Protein AF-A0AB34J7P7-F1 (afdb_monomer)

Secondary structure (DSSP, 8-state):
---S-TT---STT----PPPTT-HHHHHHHHHHHHHHHHHHTT-GGGG-HHHHHHHHTS-HHHHHHHHGGGSHHHHHHHHHHHTS-S-HHHHHHHHHHHTGGGS-GGG----HHHHHHHHHHHHHHHHHHHHHSTT-------TTS-GGGSSTTTS-----

Solvent-accessible surface area (backbone atoms only — not comparable to full-atom values): 9756 Å² total; per-residue (Å²): 128,81,91,59,70,86,87,68,62,88,51,95,84,61,67,70,82,70,86,46,89,83,36,68,69,51,46,55,48,52,55,53,23,52,55,36,47,49,37,57,74,68,36,41,78,74,56,50,38,64,70,58,58,60,47,37,58,76,27,32,60,55,57,43,38,67,71,64,22,70,89,30,57,62,37,28,53,51,49,43,56,57,65,69,50,73,95,50,66,64,67,52,52,50,49,53,47,62,76,45,38,80,71,66,29,81,93,60,67,79,66,53,69,74,58,50,52,52,48,53,54,50,53,51,51,51,51,50,52,54,48,66,67,36,93,83,54,70,77,64,67,36,25,73,82,55,57,76,77,69,50,42,62,68,80,59,55,81,82,86,123

Mean predicted aligned error: 12.35 Å

pLDDT: mean 74.85, std 16.49, range [29.83, 94.12]

Organism: Prymnesium parvum (NCBI:txid97485)

Radius of gyration: 20.53 Å; Cα contacts (8 Å, |Δi|>4): 96; chains: 1; bounding box: 44×42×49 Å

Structure (mmCIF, N/CA/C/O backbone):
data_AF-A0AB34J7P7-F1
#
_entry.id   AF-A0AB34J7P7-F1
#
loop_
_atom_site.group_PDB
_atom_site.id
_atom_site.type_symbol
_atom_site.label_atom_id
_atom_site.label_alt_id
_atom_site.label_comp_id
_atom_site.label_asym_id
_atom_site.label_entity_id
_atom_site.label_seq_id
_atom_site.pdbx_PDB_ins_code
_atom_site.Cartn_x
_atom_site.Cartn_y
_atom_site.Cartn_z
_atom_site.occupancy
_atom_site.B_iso_or_equiv
_atom_site.auth_seq_id
_atom_site.auth_comp_id
_atom_site.auth_asym_id
_atom_site.auth_atom_id
_atom_site.pdbx_PDB_model_num
ATOM 1 N N . MET A 1 1 ? 2.702 17.588 2.141 1.00 47.16 1 MET A N 1
ATOM 2 C CA . MET A 1 1 ? 2.343 17.235 0.747 1.00 47.16 1 MET A CA 1
ATOM 3 C C . MET A 1 1 ? 3.524 17.595 -0.137 1.00 47.16 1 MET A C 1
ATOM 5 O O . MET A 1 1 ? 4.044 18.694 0.016 1.00 47.16 1 MET A O 1
ATOM 9 N N . ILE A 1 2 ? 4.004 16.665 -0.966 1.00 43.06 2 ILE A N 1
ATOM 10 C CA . ILE A 1 2 ? 5.177 16.872 -1.832 1.00 43.06 2 ILE A CA 1
ATOM 11 C C . ILE A 1 2 ? 4.838 18.000 -2.820 1.00 43.06 2 ILE A C 1
ATOM 13 O O . ILE A 1 2 ? 3.881 17.882 -3.576 1.00 43.06 2 ILE A O 1
ATOM 17 N N . LYS A 1 3 ? 5.566 19.124 -2.749 1.00 51.06 3 LYS A N 1
ATOM 18 C CA . LYS A 1 3 ? 5.254 20.370 -3.480 1.00 51.06 3 LYS A CA 1
ATOM 19 C C . LYS A 1 3 ? 5.547 20.316 -4.987 1.00 51.06 3 LYS A C 1
ATOM 21 O O . LYS A 1 3 ? 5.104 21.209 -5.700 1.00 51.06 3 LYS A O 1
ATOM 26 N N . ALA A 1 4 ? 6.291 19.321 -5.467 1.00 57.50 4 ALA A N 1
ATOM 27 C CA . ALA A 1 4 ? 6.709 19.227 -6.864 1.00 57.50 4 ALA A CA 1
ATOM 28 C C . ALA A 1 4 ? 6.097 18.004 -7.557 1.00 57.50 4 ALA A C 1
ATOM 30 O O . ALA A 1 4 ? 5.960 16.945 -6.946 1.00 57.50 4 ALA A O 1
ATOM 31 N N . ASP A 1 5 ? 5.751 18.174 -8.835 1.00 52.84 5 ASP A N 1
ATOM 32 C CA . ASP A 1 5 ? 5.226 17.127 -9.712 1.00 52.84 5 ASP A CA 1
ATOM 33 C C . ASP A 1 5 ? 6.246 15.974 -9.830 1.00 52.84 5 ASP A C 1
ATOM 35 O O . ASP A 1 5 ? 7.324 16.174 -10.404 1.00 52.84 5 ASP A O 1
ATOM 39 N N . PRO A 1 6 ? 5.942 14.770 -9.309 1.00 55.72 6 PRO A N 1
ATOM 40 C CA . PRO A 1 6 ? 6.877 13.647 -9.286 1.00 55.72 6 PRO A CA 1
ATOM 41 C C . PRO A 1 6 ? 7.250 13.128 -10.684 1.00 55.72 6 PRO A C 1
ATOM 43 O O . PRO A 1 6 ? 8.161 12.317 -10.805 1.00 55.72 6 PRO A O 1
ATOM 46 N N . ARG A 1 7 ? 6.587 13.600 -11.751 1.00 54.06 7 ARG A N 1
ATOM 47 C CA . ARG A 1 7 ? 6.899 13.250 -13.147 1.00 54.06 7 ARG A CA 1
ATOM 48 C C . ARG A 1 7 ? 7.904 14.197 -13.816 1.00 54.06 7 ARG A C 1
ATOM 50 O O . ARG A 1 7 ? 8.289 13.946 -14.953 1.00 54.06 7 ARG A O 1
ATOM 57 N N . LYS A 1 8 ? 8.327 15.276 -13.143 1.00 54.03 8 LYS A N 1
ATOM 58 C CA . LYS A 1 8 ? 9.239 16.309 -13.677 1.00 54.03 8 LYS A CA 1
ATOM 59 C C . LYS A 1 8 ? 10.654 16.259 -13.084 1.00 54.03 8 LYS A C 1
ATOM 61 O O . LYS A 1 8 ? 11.333 17.282 -13.028 1.00 54.03 8 LYS A O 1
ATOM 66 N N . GLN A 1 9 ? 11.119 15.097 -12.632 1.00 56.59 9 GLN A N 1
ATOM 67 C CA . GLN A 1 9 ? 12.520 14.937 -12.235 1.00 56.59 9 GLN A CA 1
ATOM 68 C C . GLN A 1 9 ? 13.396 14.857 -13.492 1.00 56.59 9 GLN A C 1
ATOM 70 O O . GLN A 1 9 ? 13.424 13.838 -14.174 1.00 56.59 9 GLN A O 1
ATOM 75 N N . ALA A 1 10 ? 14.066 15.961 -13.831 1.00 53.38 10 ALA A N 1
ATOM 76 C CA . ALA A 1 10 ? 14.976 16.025 -14.976 1.00 53.38 10 ALA A CA 1
ATOM 77 C C . ALA A 1 10 ? 16.336 15.361 -14.686 1.00 53.38 10 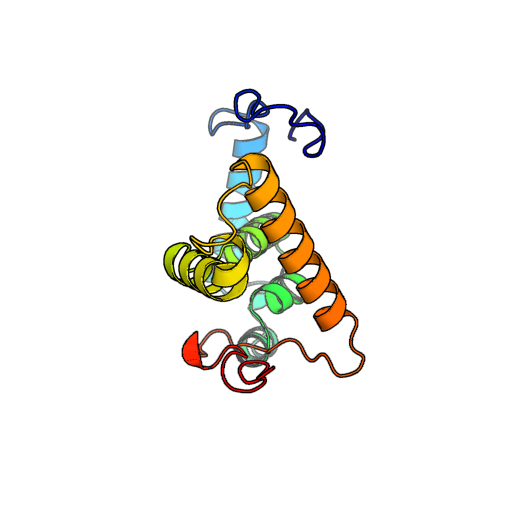ALA A C 1
ATOM 79 O O . ALA A 1 10 ? 16.978 14.861 -15.606 1.00 53.38 10 ALA A O 1
ATOM 80 N N . THR A 1 11 ? 16.768 15.340 -13.419 1.00 56.22 11 THR A N 1
ATOM 81 C CA . THR A 1 11 ? 18.039 14.758 -12.961 1.00 56.22 11 THR A CA 1
ATOM 82 C C . THR A 1 11 ? 17.895 14.159 -11.554 1.00 56.22 11 THR A C 1
ATOM 84 O O . THR A 1 11 ? 17.057 14.605 -10.767 1.00 56.22 11 THR A O 1
ATOM 87 N N . TRP A 1 12 ? 18.740 13.176 -11.212 1.00 57.31 12 TRP A N 1
ATOM 88 C CA . TRP A 1 12 ? 18.806 12.538 -9.881 1.00 57.31 12 TRP A CA 1
ATOM 89 C C . TRP A 1 12 ? 19.215 13.492 -8.747 1.00 57.31 12 TRP A C 1
ATOM 91 O O . TRP A 1 12 ? 19.128 13.145 -7.575 1.00 57.31 12 TRP A O 1
ATOM 101 N N . GLU A 1 13 ? 19.673 14.692 -9.090 1.00 57.12 13 GLU A N 1
ATOM 102 C CA . GLU A 1 13 ? 20.165 15.694 -8.144 1.00 57.12 13 GLU A CA 1
ATOM 103 C C . GLU A 1 13 ? 19.047 16.593 -7.598 1.00 57.12 13 GLU A C 1
ATOM 105 O O . GLU A 1 13 ? 19.229 17.264 -6.587 1.00 57.12 13 GLU A O 1
ATOM 110 N N . HIS A 1 14 ? 17.871 16.599 -8.235 1.00 55.12 14 HIS A N 1
ATOM 111 C CA . HIS A 1 14 ? 16.722 17.409 -7.823 1.00 55.12 14 HIS A CA 1
ATOM 112 C C . HIS A 1 14 ? 15.621 16.538 -7.212 1.00 55.12 14 HIS A C 1
ATOM 114 O O . HIS A 1 14 ? 14.535 16.358 -7.772 1.00 55.12 14 HIS A O 1
ATOM 120 N N . TYR A 1 15 ? 15.890 16.007 -6.019 1.00 54.97 15 TYR A N 1
ATOM 121 C CA . TYR A 1 15 ? 14.831 15.426 -5.203 1.00 54.97 15 TYR A CA 1
ATOM 122 C C . TYR A 1 15 ? 13.940 16.537 -4.634 1.00 54.97 15 TYR A C 1
ATOM 124 O O . TYR A 1 15 ? 14.451 17.550 -4.147 1.00 54.97 15 TYR A O 1
ATOM 132 N N . PRO A 1 16 ? 12.603 16.381 -4.664 1.00 66.62 16 PRO A N 1
ATOM 133 C CA . PRO A 1 16 ? 11.738 17.300 -3.947 1.00 66.62 16 PRO A CA 1
ATOM 134 C C . PRO A 1 16 ? 12.135 17.295 -2.471 1.00 66.62 16 PRO A C 1
ATOM 136 O O . PRO A 1 16 ? 12.439 16.242 -1.915 1.00 66.62 16 PRO A O 1
ATOM 139 N N . GLY A 1 17 ? 12.114 18.464 -1.826 1.00 70.25 17 GLY A N 1
ATOM 140 C CA . GLY A 1 17 ? 12.335 18.553 -0.386 1.00 70.25 17 GLY A CA 1
ATOM 141 C C . GLY A 1 17 ? 11.324 17.671 0.343 1.00 70.25 17 GLY A C 1
ATOM 142 O O . GLY A 1 17 ? 10.142 18.018 0.431 1.00 70.25 17 GLY A O 1
ATOM 143 N N . TYR A 1 18 ? 11.772 16.506 0.807 1.00 71.25 18 TYR A N 1
ATOM 144 C CA . TYR A 1 18 ? 10.905 15.566 1.495 1.00 71.25 18 TYR A CA 1
ATOM 145 C C . TYR A 1 18 ? 10.570 16.114 2.880 1.00 71.25 18 TYR A C 1
ATOM 147 O O . TYR A 1 18 ? 11.439 16.662 3.565 1.00 71.25 18 TYR A O 1
ATOM 155 N N . PRO A 1 19 ? 9.308 15.991 3.311 1.00 77.31 19 PRO A N 1
ATOM 156 C CA . PRO A 1 19 ? 8.929 16.433 4.636 1.00 77.31 19 PRO A CA 1
ATOM 157 C C . PRO A 1 19 ? 9.666 15.576 5.676 1.00 77.31 19 PRO A C 1
ATOM 159 O O . PRO A 1 19 ? 9.720 14.351 5.578 1.00 77.31 19 PRO A O 1
ATOM 162 N N . THR A 1 20 ? 10.279 16.236 6.654 1.00 79.69 20 THR A N 1
ATOM 163 C CA . THR A 1 20 ? 11.080 15.582 7.700 1.00 79.69 20 THR A CA 1
ATOM 164 C C . THR A 1 20 ? 10.241 15.350 8.956 1.00 79.69 20 THR A C 1
ATOM 166 O O . THR A 1 20 ? 9.148 15.897 9.097 1.00 79.69 20 THR A O 1
ATOM 169 N N . SER A 1 21 ? 10.764 14.592 9.925 1.00 75.62 21 SER A N 1
ATOM 170 C CA . SER A 1 21 ? 10.101 14.351 11.223 1.00 75.62 21 SER A CA 1
ATOM 171 C C . SER A 1 21 ? 9.768 15.631 12.009 1.00 75.62 21 SER A C 1
ATOM 173 O O . SER A 1 21 ? 8.965 15.609 12.945 1.00 75.62 21 SER A O 1
ATOM 175 N N . LYS A 1 22 ? 10.377 16.763 11.635 1.00 82.62 22 LYS A N 1
ATOM 176 C CA . LYS A 1 22 ? 10.144 18.079 12.235 1.00 82.62 22 LYS A CA 1
ATOM 177 C C . LYS A 1 22 ? 8.917 18.797 11.657 1.00 82.62 22 LYS A C 1
ATOM 179 O O . LYS A 1 22 ? 8.427 19.716 12.308 1.00 82.62 22 LYS A O 1
ATOM 184 N N . ASP A 1 23 ? 8.407 18.378 10.498 1.00 88.25 23 ASP A N 1
ATOM 185 C CA . ASP A 1 23 ? 7.246 18.990 9.844 1.00 88.25 23 ASP A CA 1
ATOM 186 C C . ASP A 1 23 ? 5.958 18.750 10.671 1.00 88.25 23 ASP A C 1
ATOM 188 O O . ASP A 1 23 ? 5.632 17.597 10.986 1.00 88.25 23 ASP A O 1
ATOM 192 N N . PRO A 1 24 ? 5.197 19.804 11.032 1.00 88.69 24 PRO A N 1
ATOM 193 C CA . PRO A 1 24 ? 3.943 19.674 11.777 1.00 88.69 24 PRO A CA 1
ATOM 194 C C . PRO A 1 24 ? 2.919 18.742 11.117 1.00 88.69 24 PRO A C 1
ATOM 196 O O . PRO A 1 24 ? 2.209 18.013 11.813 1.00 88.69 24 PRO A O 1
ATOM 199 N N . ALA A 1 25 ? 2.852 18.724 9.782 1.00 86.75 25 ALA A N 1
ATOM 200 C CA . ALA A 1 25 ? 1.936 17.859 9.049 1.00 86.75 25 ALA A CA 1
ATOM 201 C C . ALA A 1 25 ? 2.334 16.383 9.180 1.00 86.75 25 ALA A C 1
ATOM 203 O O . ALA A 1 25 ? 1.468 15.526 9.366 1.00 86.75 25 ALA A O 1
ATOM 204 N N . VAL A 1 26 ? 3.640 16.090 9.149 1.00 88.06 26 VAL A N 1
ATOM 205 C CA . VAL A 1 26 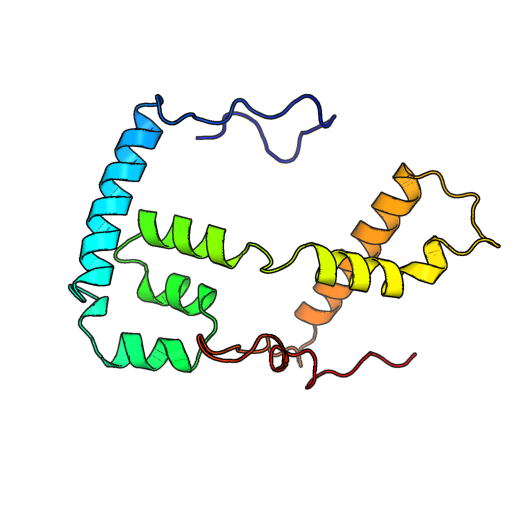? 4.166 14.733 9.368 1.00 88.06 26 VAL A CA 1
ATOM 206 C C . VAL A 1 26 ? 3.884 14.282 10.791 1.00 88.06 26 VAL A C 1
ATOM 208 O O . VAL A 1 26 ? 3.394 13.175 10.985 1.00 88.06 26 VAL A O 1
ATOM 211 N N . LYS A 1 27 ? 4.104 15.140 11.793 1.00 89.19 27 LYS A N 1
ATOM 212 C CA . LYS A 1 27 ? 3.785 14.805 13.190 1.00 89.19 27 LYS A CA 1
ATOM 213 C C . LYS A 1 27 ? 2.305 14.478 13.376 1.00 89.19 27 LYS A C 1
ATOM 215 O O . LYS A 1 27 ? 1.986 13.459 13.980 1.00 89.19 27 LYS A O 1
ATOM 220 N N . LYS A 1 28 ? 1.404 15.293 12.818 1.00 91.44 28 LYS A N 1
ATOM 221 C CA . LYS A 1 28 ? -0.044 15.036 12.873 1.00 91.44 28 LYS A CA 1
ATOM 222 C C . LYS A 1 28 ? -0.405 13.701 12.215 1.00 91.44 28 LYS A C 1
ATOM 224 O O . LYS A 1 28 ? -1.196 12.944 12.771 1.00 91.44 28 LYS A O 1
ATOM 229 N N . PHE A 1 29 ? 0.192 13.404 11.061 1.00 91.81 29 PHE A N 1
ATOM 230 C CA . PHE A 1 29 ? 0.007 12.126 10.376 1.00 91.81 29 PHE A CA 1
ATOM 231 C C . PHE A 1 29 ? 0.499 10.945 11.223 1.00 91.81 29 PHE A C 1
ATOM 233 O O . PHE A 1 29 ? -0.231 9.972 11.385 1.00 91.81 29 PHE A O 1
ATOM 240 N N . LEU A 1 30 ? 1.695 11.044 11.811 1.00 90.44 30 LEU A N 1
ATOM 241 C CA . LEU A 1 30 ? 2.279 9.990 12.643 1.00 90.44 30 LEU A CA 1
ATOM 242 C C . LEU A 1 30 ? 1.448 9.712 13.899 1.00 90.44 30 LEU A C 1
ATOM 244 O O . LEU A 1 30 ? 1.256 8.551 14.239 1.00 90.44 30 LEU A O 1
ATOM 248 N N . VAL A 1 31 ? 0.922 10.751 14.554 1.00 92.88 31 VAL A N 1
ATOM 249 C CA . VAL A 1 31 ? 0.041 10.598 15.725 1.00 92.88 31 VAL A CA 1
ATOM 250 C C . VAL A 1 31 ? -1.271 9.904 15.350 1.00 92.88 31 VAL A C 1
ATOM 252 O O . VAL A 1 31 ? -1.719 9.008 16.059 1.00 92.88 31 VAL A O 1
ATOM 255 N N . ALA A 1 32 ? -1.880 10.269 14.219 1.00 93.50 32 ALA A N 1
ATOM 256 C CA . ALA A 1 32 ? -3.080 9.585 13.737 1.00 93.50 32 ALA A CA 1
ATOM 257 C C . ALA A 1 32 ? -2.786 8.119 13.371 1.00 93.50 32 ALA A C 1
ATOM 259 O O . ALA A 1 32 ? -3.531 7.219 13.750 1.00 93.50 32 ALA A O 1
ATOM 260 N N . CYS A 1 33 ? -1.670 7.871 12.681 1.00 93.25 33 CYS A N 1
ATOM 261 C CA . CYS A 1 33 ? -1.254 6.531 12.285 1.00 93.25 33 CYS A CA 1
ATOM 262 C C . CYS A 1 33 ? -0.931 5.641 13.495 1.00 93.25 33 CYS A C 1
ATOM 264 O O . CYS A 1 33 ? -1.264 4.460 13.478 1.00 93.25 33 CYS A O 1
ATOM 266 N N . SER A 1 34 ? -0.303 6.177 14.548 1.00 93.19 34 SER A N 1
ATOM 267 C CA . SER A 1 34 ? 0.007 5.406 15.757 1.00 93.19 34 SER A CA 1
ATOM 268 C C . SER A 1 34 ? -1.250 5.051 16.551 1.00 93.19 34 SER A C 1
ATOM 270 O O . SER A 1 34 ? -1.363 3.925 17.028 1.00 93.19 34 SER A O 1
ATOM 272 N N . ALA A 1 35 ? -2.228 5.958 16.634 1.00 93.06 35 ALA A N 1
ATOM 273 C CA . ALA A 1 35 ? -3.529 5.664 17.234 1.00 93.06 35 ALA A CA 1
ATOM 274 C C . ALA A 1 35 ? -4.266 4.551 16.468 1.00 93.06 35 ALA A C 1
ATOM 276 O O . ALA A 1 35 ? -4.740 3.588 17.069 1.00 93.06 35 ALA A O 1
ATOM 277 N N . GLN A 1 36 ? -4.280 4.629 15.137 1.00 94.06 36 GLN A N 1
ATOM 278 C CA . GLN A 1 36 ? -4.867 3.600 14.272 1.00 94.06 36 GLN A CA 1
ATOM 279 C C . GLN A 1 36 ? -4.131 2.261 14.347 1.00 94.06 36 GLN A C 1
ATOM 281 O O . GLN A 1 36 ? -4.749 1.201 14.274 1.00 94.06 36 GLN A O 1
ATOM 286 N N . LEU A 1 37 ? -2.808 2.287 14.521 1.00 92.56 37 LEU A N 1
ATOM 287 C CA . LEU A 1 37 ? -2.023 1.076 14.732 1.00 92.56 37 LEU A CA 1
ATOM 288 C C . LEU A 1 37 ? -2.424 0.378 16.033 1.00 92.56 37 LEU A C 1
ATOM 290 O O . LEU A 1 37 ? -2.499 -0.850 16.064 1.00 92.56 37 LEU A O 1
ATOM 294 N N . THR A 1 38 ? -2.706 1.142 17.088 1.00 92.44 38 THR A N 1
ATOM 295 C CA . THR A 1 38 ? -3.253 0.595 18.334 1.00 92.44 38 THR A CA 1
ATOM 296 C C . THR A 1 38 ? -4.628 -0.025 18.101 1.00 92.44 38 THR A C 1
ATOM 298 O O . THR A 1 38 ? -4.859 -1.132 18.568 1.00 92.44 38 THR A O 1
ATOM 301 N N . GLU A 1 39 ? -5.510 0.617 17.331 1.00 90.44 39 GLU A N 1
ATOM 302 C CA . GLU A 1 39 ? -6.833 0.065 16.990 1.00 90.44 39 GLU A CA 1
ATOM 303 C C . GLU A 1 39 ? -6.732 -1.283 16.254 1.00 90.44 39 GLU A C 1
ATOM 305 O O . GLU A 1 39 ? -7.422 -2.245 16.598 1.00 90.44 39 GLU A O 1
ATOM 310 N N . TYR A 1 40 ? -5.824 -1.372 15.278 1.00 89.38 40 TYR A N 1
ATOM 311 C CA . TYR A 1 40 ? -5.538 -2.608 14.552 1.00 89.38 40 TYR A CA 1
ATOM 312 C C . TYR A 1 40 ? -4.974 -3.700 15.476 1.00 89.38 40 TYR A C 1
ATOM 314 O O . TYR A 1 40 ? -5.463 -4.829 15.477 1.00 89.38 40 TYR A O 1
ATOM 322 N N . ARG A 1 41 ? -3.975 -3.368 16.307 1.00 89.94 41 ARG A N 1
ATOM 323 C CA . ARG A 1 41 ? -3.334 -4.324 17.230 1.00 89.94 41 ARG A CA 1
ATOM 324 C C . ARG A 1 41 ? -4.273 -4.823 18.321 1.00 89.94 41 ARG A C 1
ATOM 326 O O . ARG A 1 41 ? -4.222 -5.999 18.667 1.00 89.94 41 ARG A O 1
ATOM 333 N N . SER A 1 42 ? -5.131 -3.949 18.831 1.00 90.38 42 SER A N 1
ATOM 334 C CA . SER A 1 42 ? -6.132 -4.277 19.847 1.00 90.38 42 SER A CA 1
ATOM 335 C C . SER A 1 42 ? -7.350 -5.006 19.273 1.00 90.38 42 SER A C 1
ATOM 337 O O . SER A 1 42 ? -8.254 -5.334 20.035 1.00 90.38 42 SER A O 1
ATOM 339 N N . ARG A 1 43 ? -7.389 -5.264 17.953 1.00 86.81 43 ARG A N 1
ATOM 340 C CA . ARG A 1 43 ? -8.518 -5.892 17.245 1.00 86.81 43 ARG A CA 1
ATOM 341 C C . ARG A 1 43 ? -9.846 -5.220 17.583 1.00 86.81 43 ARG A C 1
ATOM 343 O O . ARG A 1 43 ? -10.831 -5.871 17.911 1.00 86.81 43 ARG A O 1
ATOM 350 N N . THR A 1 44 ? -9.862 -3.896 17.528 1.00 87.56 44 THR A N 1
ATOM 351 C CA . THR A 1 44 ? -11.065 -3.097 17.776 1.00 87.56 44 THR A CA 1
ATOM 352 C C . THR A 1 44 ? -11.683 -2.617 16.461 1.00 87.56 44 THR A C 1
ATOM 354 O O . THR A 1 44 ? -11.060 -2.695 15.400 1.00 87.56 44 THR A O 1
ATOM 357 N N . GLY A 1 45 ? -12.932 -2.148 16.508 1.00 86.94 45 GLY A N 1
ATOM 358 C CA . GLY A 1 45 ? -13.614 -1.609 15.329 1.00 86.94 45 GLY A CA 1
ATOM 359 C C . GLY A 1 45 ? -13.828 -2.663 14.237 1.00 86.94 45 GLY A C 1
ATOM 360 O O . GLY A 1 45 ? -14.321 -3.761 14.502 1.00 86.94 45 GLY A O 1
ATOM 361 N N . THR A 1 46 ? -13.458 -2.339 12.996 1.00 86.19 46 THR A N 1
ATOM 362 C CA . THR A 1 46 ? -13.592 -3.243 11.836 1.00 86.19 46 THR A CA 1
ATOM 363 C C . THR A 1 46 ? -12.775 -4.527 12.003 1.00 86.19 46 THR A C 1
ATOM 365 O O . THR A 1 46 ? -13.207 -5.588 11.557 1.00 86.19 46 THR A O 1
ATOM 368 N N . PHE A 1 47 ? -11.632 -4.450 12.692 1.00 86.75 47 PHE A N 1
ATOM 369 C CA . PHE A 1 47 ? -10.704 -5.568 12.893 1.00 86.75 47 PHE A CA 1
ATOM 370 C C . PHE A 1 47 ? -11.113 -6.522 14.023 1.00 86.75 47 PHE A C 1
ATOM 372 O O . PHE A 1 47 ? -10.490 -7.567 14.187 1.00 86.75 47 PHE A O 1
ATOM 379 N N . ALA A 1 48 ? -12.162 -6.190 14.784 1.00 88.31 48 ALA A N 1
ATOM 380 C CA . ALA A 1 48 ? -12.747 -7.084 15.787 1.00 88.31 48 ALA A CA 1
ATOM 381 C C . ALA A 1 48 ? -13.523 -8.251 15.159 1.00 88.31 48 ALA A C 1
ATOM 383 O O . ALA A 1 48 ? -13.836 -9.236 15.821 1.00 88.31 48 ALA A O 1
ATOM 384 N N . ARG A 1 49 ? -13.890 -8.118 13.882 1.00 90.12 49 ARG A N 1
ATOM 385 C CA . ARG A 1 49 ? -14.694 -9.097 13.158 1.00 90.12 49 ARG A CA 1
ATOM 386 C C . ARG A 1 49 ? -13.801 -10.241 12.692 1.00 90.12 49 ARG A C 1
ATOM 388 O O . ARG A 1 49 ? -12.947 -10.035 11.837 1.00 90.12 49 ARG A O 1
ATOM 395 N N . GLU A 1 50 ? -14.036 -11.446 13.199 1.00 86.88 50 GLU A N 1
ATOM 396 C CA . GLU A 1 50 ? -13.212 -12.622 12.873 1.00 86.88 50 GLU A CA 1
ATOM 397 C C . GLU A 1 50 ? -13.147 -12.897 11.366 1.00 86.88 50 GLU A C 1
ATOM 399 O O . GLU A 1 50 ? -12.064 -13.066 10.819 1.00 86.88 50 GLU A O 1
ATOM 404 N N . TRP A 1 51 ? -14.272 -12.763 10.656 1.00 88.56 51 TRP A N 1
ATOM 405 C CA . TRP A 1 51 ? -14.322 -12.950 9.202 1.00 88.56 51 TRP A CA 1
ATOM 406 C C . TRP A 1 51 ? -13.436 -11.971 8.413 1.00 88.56 51 TRP A C 1
ATOM 408 O O . TRP A 1 51 ? -13.030 -12.275 7.292 1.00 88.56 51 TRP A O 1
ATOM 418 N N . VAL A 1 52 ? -13.130 -10.794 8.975 1.00 87.38 52 VAL A N 1
ATOM 419 C CA . VAL A 1 52 ? -12.195 -9.841 8.362 1.00 87.38 52 VAL A CA 1
ATOM 420 C C . VAL A 1 52 ? -10.772 -10.387 8.453 1.00 87.38 52 VAL A C 1
ATOM 422 O O . VAL A 1 52 ? -10.028 -10.288 7.483 1.00 87.38 52 VAL A O 1
ATOM 425 N N . LEU A 1 53 ? -10.396 -11.008 9.572 1.00 83.75 53 LEU A N 1
ATOM 426 C CA . LEU A 1 53 ? -9.085 -11.641 9.735 1.00 83.75 53 LEU A CA 1
ATOM 427 C C . LEU A 1 53 ? -8.978 -12.931 8.913 1.00 83.75 53 LEU A C 1
ATOM 429 O O . LEU A 1 53 ? -7.972 -13.126 8.241 1.00 83.75 53 LEU A O 1
ATOM 433 N N . ASP A 1 54 ? -10.033 -13.743 8.857 1.00 86.12 54 ASP A N 1
ATOM 434 C CA . ASP A 1 54 ? -10.059 -14.962 8.033 1.00 86.12 54 ASP A CA 1
ATOM 435 C C . ASP A 1 54 ? -9.931 -14.655 6.534 1.00 86.12 54 ASP A C 1
ATOM 437 O O . ASP A 1 54 ? -9.362 -15.429 5.760 1.00 86.12 54 ASP A O 1
ATOM 441 N N . ALA A 1 55 ? -10.448 -13.503 6.095 1.00 85.69 55 ALA A N 1
ATOM 442 C CA . ALA A 1 55 ? -10.281 -13.048 4.721 1.00 85.69 55 ALA A CA 1
ATOM 443 C C . ALA A 1 55 ? -8.813 -12.741 4.381 1.00 85.69 55 ALA A C 1
ATOM 445 O O . ALA A 1 55 ? -8.442 -12.855 3.214 1.00 85.69 55 ALA A O 1
ATOM 446 N N . ALA A 1 56 ? -7.980 -12.380 5.367 1.00 83.50 56 ALA A N 1
ATOM 447 C CA . ALA A 1 56 ? -6.566 -12.069 5.159 1.00 83.50 56 ALA A CA 1
ATOM 448 C C . ALA A 1 56 ? -5.795 -13.270 4.599 1.00 83.50 56 ALA A C 1
ATOM 450 O O . ALA A 1 56 ? -4.995 -13.118 3.683 1.00 83.50 56 ALA A O 1
ATOM 451 N N . GLU A 1 57 ? -6.087 -14.479 5.075 1.00 79.56 57 GLU A N 1
ATOM 452 C CA . GLU A 1 57 ? -5.410 -15.694 4.615 1.00 79.56 57 GLU A CA 1
ATOM 453 C C . GLU A 1 57 ? -5.698 -16.006 3.137 1.00 79.56 57 GLU A C 1
ATOM 455 O O . GLU A 1 57 ? -4.851 -16.540 2.427 1.00 79.56 57 GLU A O 1
ATOM 460 N N . LYS A 1 58 ? -6.880 -15.621 2.645 1.00 80.19 58 LYS A N 1
ATOM 461 C CA . LYS A 1 58 ? -7.380 -15.992 1.313 1.00 80.19 58 LYS A CA 1
ATOM 462 C C . LYS A 1 58 ? -7.127 -14.933 0.240 1.00 80.19 58 LYS A C 1
ATOM 464 O O . LYS A 1 58 ? -7.580 -15.100 -0.893 1.00 80.19 58 LYS A O 1
ATOM 469 N N . MET A 1 59 ? -6.460 -13.826 0.571 1.00 83.62 59 MET A N 1
ATOM 470 C CA . MET A 1 59 ? -6.260 -12.722 -0.368 1.00 83.62 59 MET A CA 1
ATOM 471 C C . MET A 1 59 ? -4.910 -12.013 -0.189 1.00 83.62 59 MET A C 1
ATOM 473 O O . MET A 1 59 ? -4.361 -11.998 0.910 1.00 83.62 59 MET A O 1
ATOM 477 N N . PRO A 1 60 ? -4.402 -11.335 -1.238 1.00 82.62 60 PRO A N 1
ATOM 478 C CA . PRO A 1 60 ? -3.203 -10.513 -1.127 1.00 82.62 60 PRO A CA 1
ATOM 479 C C . PRO A 1 60 ? -3.307 -9.465 -0.022 1.00 82.62 60 PRO A C 1
ATOM 481 O O . PRO A 1 60 ? -4.310 -8.749 0.071 1.00 82.62 60 PRO A O 1
ATOM 484 N N . ALA A 1 61 ? -2.229 -9.299 0.745 1.00 85.12 61 ALA A N 1
ATOM 485 C CA . ALA A 1 61 ? -2.167 -8.338 1.844 1.00 85.12 61 ALA A CA 1
ATOM 486 C C . ALA A 1 61 ? -2.537 -6.911 1.426 1.00 85.12 61 ALA A C 1
ATOM 488 O O . ALA A 1 61 ? -3.295 -6.238 2.123 1.00 85.12 61 ALA A O 1
ATOM 489 N N . TYR A 1 62 ? -2.082 -6.456 0.257 1.00 85.19 62 TYR A N 1
ATOM 490 C CA . TYR A 1 62 ? -2.405 -5.107 -0.207 1.00 85.19 62 TYR A CA 1
ATOM 491 C C . TYR A 1 62 ? -3.906 -4.943 -0.524 1.00 85.19 62 TYR A C 1
ATOM 493 O O . TYR A 1 62 ? -4.484 -3.904 -0.206 1.00 85.19 62 TYR A O 1
ATOM 501 N N . LYS A 1 63 ? -4.561 -5.969 -1.095 1.00 87.00 63 LYS A N 1
ATOM 502 C CA . LYS A 1 63 ? -6.010 -5.957 -1.366 1.00 87.00 63 LYS A CA 1
ATOM 503 C C . LYS A 1 63 ? -6.804 -5.983 -0.071 1.00 87.00 63 LYS A C 1
ATOM 505 O O . LYS A 1 63 ? -7.793 -5.266 0.049 1.00 87.00 63 LYS A O 1
ATOM 510 N N . TRP A 1 64 ? -6.350 -6.765 0.905 1.00 91.00 64 TRP A N 1
ATOM 511 C CA . TRP A 1 64 ? -6.968 -6.802 2.223 1.00 91.00 64 TRP A CA 1
ATOM 512 C C . TRP A 1 64 ? -6.945 -5.421 2.886 1.00 91.00 64 TRP A C 1
ATOM 514 O O . TRP A 1 64 ? -7.983 -4.929 3.327 1.00 91.00 64 TRP A O 1
ATOM 524 N N . TRP A 1 65 ? -5.789 -4.745 2.867 1.00 92.25 65 TRP A N 1
ATOM 525 C CA . TRP A 1 65 ? -5.670 -3.377 3.376 1.00 92.25 65 TRP A CA 1
ATOM 526 C C . TRP A 1 65 ? -6.544 -2.395 2.600 1.00 92.25 65 TRP A C 1
ATOM 528 O O . TRP A 1 65 ? -7.180 -1.547 3.219 1.00 92.25 65 TRP A O 1
ATOM 538 N N . GLN A 1 66 ? -6.641 -2.508 1.273 1.00 90.31 66 GLN A N 1
ATOM 539 C CA . GLN A 1 66 ? -7.542 -1.669 0.474 1.00 90.31 66 GLN A CA 1
ATOM 540 C C . GLN A 1 66 ? -9.019 -1.863 0.844 1.00 90.31 66 GLN A C 1
ATOM 542 O O . GLN A 1 66 ? -9.760 -0.884 0.906 1.00 90.31 66 GLN A O 1
ATOM 547 N N . GLN A 1 67 ? -9.434 -3.097 1.127 1.00 91.00 67 GLN A N 1
ATOM 548 C CA . GLN A 1 67 ? -10.827 -3.438 1.405 1.00 91.00 67 GLN A CA 1
ATOM 549 C C . GLN A 1 67 ? -11.252 -3.142 2.850 1.00 91.00 67 GLN A C 1
ATOM 551 O O . GLN A 1 67 ? -12.325 -2.584 3.068 1.00 91.00 67 GLN A O 1
ATOM 556 N N . TYR A 1 68 ? -10.423 -3.489 3.838 1.00 90.81 68 TYR A N 1
ATOM 557 C CA . TYR A 1 68 ? -10.780 -3.411 5.263 1.00 90.81 68 TYR A CA 1
ATOM 558 C C . TYR A 1 68 ? -10.097 -2.267 6.018 1.00 90.81 68 TYR A C 1
ATOM 560 O O . TYR A 1 68 ? -10.515 -1.917 7.119 1.00 90.81 68 TYR A O 1
ATOM 568 N N . GLY A 1 69 ? -9.082 -1.635 5.425 1.00 90.06 69 GLY A N 1
ATOM 569 C CA . GLY A 1 69 ? -8.339 -0.530 6.032 1.00 90.06 69 GLY A CA 1
ATOM 570 C C . GLY A 1 69 ? -9.039 0.830 5.982 1.00 90.06 69 GLY A C 1
ATOM 571 O O . GLY A 1 69 ? -8.477 1.804 6.469 1.00 90.06 69 GLY A O 1
ATOM 572 N N . ALA A 1 70 ? -10.252 0.927 5.427 1.00 90.88 70 ALA A N 1
ATOM 573 C CA . ALA A 1 70 ? -10.962 2.201 5.275 1.00 90.88 70 ALA A CA 1
ATOM 574 C C . ALA A 1 70 ? -11.263 2.906 6.615 1.00 90.88 70 ALA A C 1
ATOM 576 O O . ALA A 1 70 ? -11.347 4.132 6.651 1.00 90.88 70 ALA A O 1
ATOM 577 N N . SER A 1 71 ? -11.391 2.156 7.719 1.00 90.06 71 SER A N 1
ATOM 578 C CA . SER A 1 71 ? -11.546 2.731 9.066 1.00 90.06 71 SER A CA 1
ATOM 579 C C . SER A 1 71 ? -10.252 3.339 9.617 1.00 90.06 71 SER A C 1
ATOM 581 O O . SER A 1 71 ? -10.300 4.149 10.536 1.00 90.06 71 SER A O 1
ATOM 583 N N . VAL A 1 72 ? -9.101 2.993 9.036 1.00 92.81 72 VAL A N 1
ATOM 584 C CA . VAL A 1 72 ? -7.767 3.436 9.461 1.00 92.81 72 VAL A CA 1
ATOM 585 C C . VAL A 1 72 ? -6.969 4.021 8.283 1.00 92.81 72 VAL A C 1
ATOM 587 O O . VAL A 1 72 ? -5.938 3.474 7.890 1.00 92.81 72 VAL A O 1
ATOM 590 N N . PRO A 1 73 ? -7.416 5.137 7.679 1.00 93.06 73 PRO A N 1
ATOM 591 C CA . PRO A 1 73 ? -6.897 5.592 6.387 1.00 93.06 73 PRO A CA 1
ATOM 592 C C . PRO A 1 73 ? -5.402 5.955 6.386 1.00 93.06 73 PRO A C 1
ATOM 594 O O . PRO A 1 73 ? -4.709 5.711 5.397 1.00 93.06 73 PRO A O 1
ATOM 597 N N . GLN A 1 74 ? -4.863 6.506 7.479 1.00 94.12 74 GLN A N 1
ATOM 598 C CA . GLN A 1 74 ? -3.436 6.832 7.579 1.00 94.12 74 GLN A CA 1
ATOM 599 C C . GLN A 1 74 ? -2.592 5.557 7.668 1.00 94.12 74 GLN A C 1
ATOM 601 O O . GLN A 1 74 ? -1.591 5.434 6.961 1.00 94.12 74 GLN A O 1
ATOM 606 N N . LEU A 1 75 ? -3.015 4.590 8.487 1.00 93.38 75 LEU A N 1
ATOM 607 C CA . LEU A 1 75 ? -2.349 3.294 8.591 1.00 93.38 75 LEU A CA 1
ATOM 608 C C . LEU A 1 75 ? -2.454 2.499 7.287 1.00 93.38 75 LEU A C 1
ATOM 610 O O . LEU A 1 75 ? -1.455 1.945 6.844 1.00 93.38 75 LEU A O 1
ATOM 614 N N . GLN A 1 76 ? -3.624 2.492 6.644 1.00 94.12 76 GLN A N 1
ATOM 615 C CA . GLN A 1 76 ? -3.849 1.859 5.345 1.00 94.12 76 GLN A CA 1
ATOM 616 C C . GLN A 1 76 ? -2.871 2.395 4.297 1.00 94.12 76 GLN A C 1
ATOM 618 O O . GLN A 1 76 ? -2.265 1.618 3.562 1.00 94.12 76 GLN A O 1
ATOM 623 N N . GLN A 1 77 ? -2.674 3.716 4.248 1.00 91.50 77 GLN A N 1
ATOM 624 C CA . GLN A 1 77 ? -1.721 4.325 3.328 1.00 91.50 77 GLN A CA 1
ATOM 625 C C . GLN A 1 77 ? -0.292 3.826 3.587 1.00 91.50 77 GLN A C 1
ATOM 627 O O . GLN A 1 77 ? 0.404 3.458 2.641 1.00 91.50 77 GLN A O 1
ATOM 632 N N . VAL A 1 78 ? 0.144 3.778 4.851 1.00 91.50 78 VAL A N 1
ATOM 633 C CA . VAL A 1 78 ? 1.476 3.265 5.217 1.00 91.50 78 VAL A CA 1
ATOM 634 C C . VAL A 1 78 ? 1.609 1.781 4.885 1.00 91.50 78 VAL A C 1
ATOM 636 O O . VAL A 1 78 ? 2.592 1.388 4.261 1.00 91.50 78 VAL A O 1
ATOM 639 N N . ALA A 1 79 ? 0.616 0.969 5.238 1.00 90.81 79 ALA A N 1
ATOM 640 C CA . ALA A 1 79 ? 0.613 -0.465 4.985 1.00 90.81 79 ALA A CA 1
ATOM 641 C C . ALA A 1 79 ? 0.709 -0.772 3.485 1.00 90.81 79 ALA A C 1
ATOM 643 O O . ALA A 1 79 ? 1.573 -1.542 3.075 1.00 90.81 79 ALA A O 1
ATOM 644 N N . CYS A 1 80 ? -0.096 -0.109 2.650 1.00 89.06 80 CYS A N 1
ATOM 645 C CA . CYS A 1 80 ? -0.027 -0.261 1.198 1.00 89.06 80 CYS A CA 1
ATOM 646 C C . CYS A 1 80 ? 1.330 0.178 0.623 1.00 89.06 80 CYS A C 1
ATOM 648 O O . CYS A 1 80 ? 1.837 -0.477 -0.282 1.00 89.06 80 CYS A O 1
ATOM 650 N N . MET A 1 81 ? 1.941 1.253 1.140 1.00 87.44 81 MET A N 1
ATOM 651 C CA . MET A 1 81 ? 3.275 1.687 0.694 1.00 87.44 81 MET A CA 1
ATOM 652 C C . MET A 1 81 ? 4.360 0.662 1.033 1.00 87.44 81 MET A C 1
ATOM 654 O O . MET A 1 81 ? 5.205 0.381 0.185 1.00 87.44 81 MET A O 1
ATOM 658 N N . VAL A 1 82 ? 4.326 0.100 2.246 1.00 87.06 82 VAL A N 1
ATOM 659 C CA . VAL A 1 82 ? 5.270 -0.940 2.683 1.00 87.06 82 VAL A CA 1
ATOM 660 C C . VAL A 1 82 ? 5.080 -2.218 1.868 1.00 87.06 82 VAL A C 1
ATOM 662 O O . VAL A 1 82 ? 6.057 -2.766 1.376 1.00 87.06 82 VAL A O 1
ATOM 665 N N . LEU A 1 83 ? 3.835 -2.651 1.651 1.00 84.81 83 LEU A N 1
ATOM 666 C CA . LEU A 1 83 ? 3.516 -3.851 0.868 1.00 84.81 83 LEU A CA 1
ATOM 667 C C . LEU A 1 83 ? 3.813 -3.706 -0.631 1.00 84.81 83 LEU A C 1
ATOM 669 O O . LEU A 1 83 ? 3.954 -4.707 -1.324 1.00 84.81 83 LEU A O 1
ATOM 673 N N . ALA A 1 84 ? 3.910 -2.477 -1.140 1.00 82.00 84 ALA A N 1
ATOM 674 C CA . ALA A 1 84 ? 4.357 -2.216 -2.504 1.00 82.00 84 ALA A CA 1
ATOM 675 C C . ALA A 1 84 ? 5.886 -2.294 -2.658 1.00 82.00 84 ALA A C 1
ATOM 677 O O . ALA A 1 84 ? 6.378 -2.273 -3.788 1.00 82.00 84 ALA A O 1
ATOM 678 N N . GLN A 1 85 ? 6.647 -2.345 -1.556 1.00 79.12 85 GLN A N 1
ATOM 679 C CA . GLN A 1 85 ? 8.093 -2.517 -1.632 1.00 79.12 85 GLN A CA 1
ATOM 680 C C . GLN A 1 85 ? 8.432 -3.981 -1.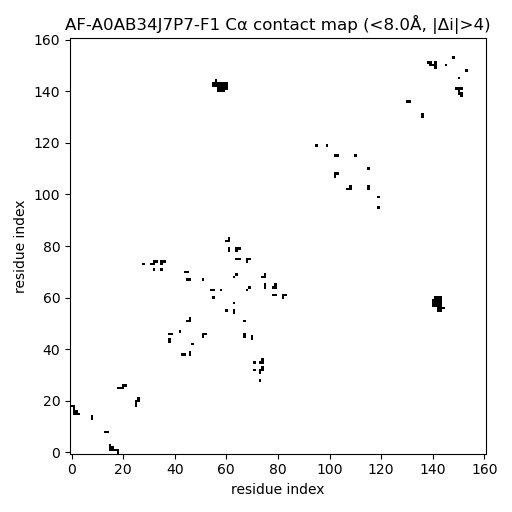929 1.00 79.12 85 GLN A C 1
ATOM 682 O O . GLN A 1 85 ? 7.889 -4.880 -1.286 1.00 79.12 85 GLN A O 1
ATOM 687 N N . PRO A 1 86 ? 9.347 -4.246 -2.870 1.00 69.69 86 PRO A N 1
ATOM 688 C CA . PRO A 1 86 ? 9.839 -5.596 -3.073 1.00 69.69 86 PRO A CA 1
ATOM 689 C C . PRO A 1 86 ? 10.617 -6.080 -1.843 1.00 69.69 86 PRO A C 1
ATOM 691 O O . PRO A 1 86 ? 11.457 -5.348 -1.321 1.00 69.69 86 PRO A O 1
ATOM 694 N N . ALA A 1 87 ? 10.390 -7.326 -1.416 1.00 67.50 87 ALA A N 1
ATOM 695 C CA . ALA A 1 87 ? 11.077 -7.904 -0.257 1.00 67.50 87 ALA A CA 1
ATOM 696 C C . ALA A 1 87 ? 12.593 -8.067 -0.475 1.00 67.50 87 ALA A C 1
ATOM 698 O O . ALA A 1 87 ? 13.373 -8.004 0.472 1.00 67.50 87 ALA A O 1
ATOM 699 N N . SER A 1 88 ? 13.028 -8.231 -1.731 1.00 67.38 88 SER A N 1
ATOM 700 C CA . SER A 1 88 ? 14.442 -8.290 -2.100 1.00 67.38 88 SER A CA 1
ATOM 701 C C . SER A 1 88 ? 14.703 -7.577 -3.421 1.00 67.38 88 SER A C 1
ATOM 703 O O . SER A 1 88 ? 14.186 -7.954 -4.473 1.00 67.38 88 SER A O 1
ATOM 705 N N . ALA A 1 89 ? 15.561 -6.558 -3.373 1.00 64.19 89 ALA A N 1
ATOM 706 C CA . ALA A 1 89 ? 16.041 -5.888 -4.574 1.00 64.19 89 ALA A CA 1
ATOM 707 C C . ALA A 1 89 ? 16.970 -6.800 -5.397 1.00 64.19 89 ALA A C 1
ATOM 709 O O . ALA A 1 89 ? 16.900 -6.778 -6.623 1.00 64.19 89 ALA A O 1
ATOM 710 N N . SER A 1 90 ? 17.794 -7.635 -4.747 1.00 64.38 90 SER A N 1
ATOM 711 C CA . SER A 1 90 ? 18.778 -8.488 -5.437 1.00 64.38 90 SER A CA 1
ATOM 712 C C . SER A 1 90 ? 18.105 -9.479 -6.380 1.00 64.38 90 SER A C 1
ATOM 714 O O . SER A 1 90 ? 18.404 -9.486 -7.570 1.00 64.38 90 SER A O 1
ATOM 716 N N . SER A 1 91 ? 17.117 -10.236 -5.893 1.00 66.94 91 SER A N 1
ATOM 717 C CA . SER A 1 91 ? 16.469 -11.274 -6.705 1.00 66.94 91 SER A CA 1
ATOM 718 C C . SER A 1 91 ? 15.700 -10.698 -7.900 1.00 66.94 91 SER A C 1
ATOM 720 O O . SER A 1 91 ? 15.555 -11.352 -8.934 1.00 66.94 91 SER A O 1
ATOM 722 N N . ILE A 1 92 ? 15.187 -9.471 -7.780 1.00 68.75 92 ILE A N 1
ATOM 723 C CA . ILE A 1 92 ? 14.512 -8.760 -8.872 1.00 68.75 92 ILE A CA 1
ATOM 724 C C . ILE A 1 92 ? 15.533 -8.255 -9.886 1.00 68.75 92 ILE A C 1
ATOM 726 O O . ILE A 1 92 ? 15.337 -8.434 -11.087 1.00 68.75 92 ILE A O 1
ATOM 730 N N . ILE A 1 93 ? 16.634 -7.668 -9.414 1.00 68.75 93 ILE A N 1
ATOM 731 C CA . ILE A 1 93 ? 17.723 -7.193 -10.271 1.00 68.75 93 ILE A CA 1
ATOM 732 C C . ILE A 1 93 ? 18.327 -8.359 -11.057 1.00 68.75 93 ILE A C 1
ATOM 734 O O . ILE A 1 93 ? 18.551 -8.229 -12.257 1.00 68.75 93 ILE A O 1
ATOM 738 N N . GLU A 1 94 ? 18.550 -9.506 -10.417 1.00 72.19 94 GLU A N 1
ATOM 739 C CA . GLU A 1 94 ? 19.075 -10.712 -11.062 1.00 72.19 94 GLU A CA 1
ATOM 740 C C . GLU A 1 94 ? 18.119 -11.245 -12.134 1.00 72.19 94 GLU A C 1
ATOM 742 O O . GLU A 1 94 ? 18.551 -11.507 -13.255 1.00 72.19 94 GLU A O 1
ATOM 747 N N . ARG A 1 95 ? 16.810 -11.303 -11.852 1.00 72.56 95 ARG A N 1
ATOM 748 C CA . ARG A 1 95 ? 15.792 -11.690 -12.844 1.00 72.56 95 ARG A CA 1
ATOM 749 C C . ARG A 1 95 ? 15.763 -10.750 -14.045 1.00 72.56 95 ARG A C 1
ATOM 751 O O . ARG A 1 95 ? 15.850 -11.215 -15.177 1.00 72.56 95 ARG A O 1
ATOM 758 N N . ILE A 1 96 ? 15.713 -9.438 -13.812 1.00 74.56 96 ILE A N 1
ATOM 759 C CA . ILE A 1 96 ? 15.751 -8.433 -14.884 1.00 74.56 96 ILE A CA 1
ATOM 760 C C . ILE A 1 96 ? 17.057 -8.564 -15.680 1.00 74.56 96 ILE A C 1
ATOM 762 O O . ILE A 1 96 ? 17.042 -8.533 -16.909 1.00 74.56 96 ILE A O 1
ATOM 766 N N . ASN A 1 97 ? 18.193 -8.760 -15.011 1.00 73.50 97 ASN A N 1
ATOM 767 C CA . ASN A 1 97 ? 19.481 -8.924 -15.678 1.00 73.50 97 ASN A CA 1
ATOM 768 C C . ASN A 1 97 ? 19.545 -10.183 -16.546 1.00 73.50 97 ASN A C 1
ATOM 770 O O . ASN A 1 97 ? 20.082 -10.101 -17.649 1.00 73.50 97 ASN A O 1
ATOM 774 N N . SER A 1 98 ? 18.995 -11.307 -16.085 1.00 75.31 98 SER A N 1
ATOM 775 C CA . SER A 1 98 ? 18.918 -12.540 -16.872 1.00 75.31 98 SER A CA 1
ATOM 776 C C . SER A 1 98 ? 17.937 -12.412 -18.038 1.00 75.31 98 SER A C 1
ATOM 778 O O . SER A 1 98 ? 18.280 -12.771 -19.162 1.00 75.31 98 SER A O 1
ATOM 780 N N . GLU A 1 99 ? 16.751 -11.837 -17.819 1.00 76.19 99 GLU A N 1
ATOM 781 C CA . GLU A 1 99 ? 15.756 -11.617 -18.878 1.00 76.19 99 GLU A CA 1
ATOM 782 C C . GLU A 1 99 ? 16.270 -10.685 -19.980 1.00 76.19 99 GLU A C 1
ATOM 784 O O . GLU A 1 99 ? 16.023 -10.916 -21.162 1.00 76.19 99 GLU A O 1
ATOM 789 N N . PHE A 1 100 ? 17.015 -9.645 -19.606 1.00 74.31 100 PHE A N 1
ATOM 790 C CA . PHE A 1 100 ? 17.598 -8.678 -20.534 1.00 74.31 100 PHE A CA 1
ATOM 791 C C . PHE A 1 100 ? 19.080 -8.937 -20.817 1.00 74.31 100 PHE A C 1
ATOM 793 O O . PHE A 1 100 ? 19.785 -8.044 -21.296 1.00 74.31 100 PHE A O 1
ATOM 800 N N . ALA A 1 101 ? 19.560 -10.165 -20.595 1.00 75.75 101 ALA A N 1
ATOM 801 C CA . ALA A 1 101 ? 20.937 -10.546 -20.902 1.00 75.75 101 ALA A CA 1
ATOM 802 C C . ALA A 1 101 ? 21.276 -10.297 -22.384 1.00 75.75 101 ALA A C 1
ATOM 804 O O . ALA A 1 101 ? 22.378 -9.852 -22.702 1.00 75.75 101 ALA A O 1
ATOM 805 N N . PHE A 1 102 ? 20.297 -10.460 -23.285 1.00 73.81 102 PHE A N 1
ATOM 806 C CA .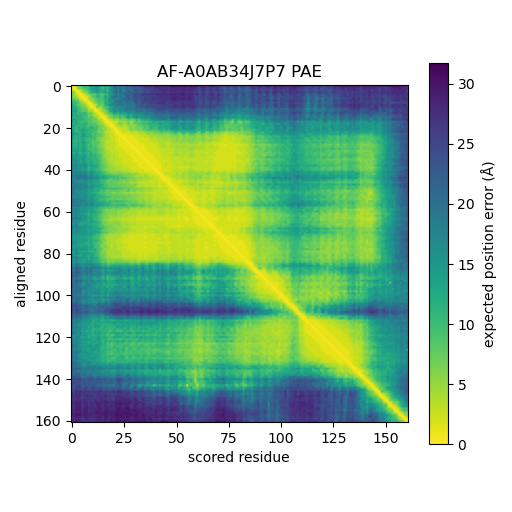 PHE A 1 102 ? 20.439 -10.187 -24.721 1.00 73.81 102 PHE A CA 1
ATOM 807 C C . PHE A 1 102 ? 20.685 -8.703 -25.060 1.00 73.81 102 PHE A C 1
ATOM 809 O O . PHE A 1 102 ? 21.229 -8.399 -26.124 1.00 73.81 102 PHE A O 1
ATOM 816 N N . VAL A 1 103 ? 20.289 -7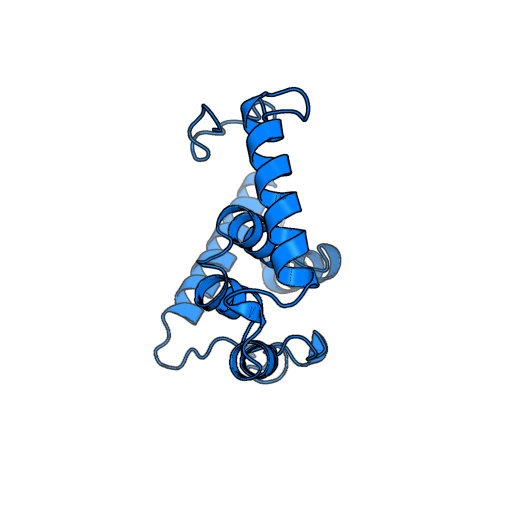.774 -24.179 1.00 72.12 103 VAL A N 1
ATOM 817 C CA . VAL A 1 103 ? 20.555 -6.328 -24.316 1.00 72.12 103 VAL A CA 1
ATOM 818 C C . VAL A 1 103 ? 22.007 -6.016 -23.946 1.00 72.12 103 VAL A C 1
ATOM 820 O O . VAL A 1 103 ? 22.601 -5.095 -24.502 1.00 72.12 103 VAL A O 1
ATOM 823 N N . LYS A 1 104 ? 22.588 -6.808 -23.035 1.00 66.25 104 LYS A N 1
ATOM 824 C CA . LYS A 1 104 ? 23.962 -6.669 -22.523 1.00 66.25 104 LYS A CA 1
ATOM 825 C C . LYS A 1 104 ? 24.965 -7.606 -23.209 1.00 66.25 104 LYS A C 1
ATOM 827 O O . LYS A 1 104 ? 26.112 -7.695 -22.773 1.00 66.25 104 LYS A O 1
ATOM 832 N N . ASP A 1 105 ? 24.549 -8.318 -24.258 1.00 68.19 105 ASP A N 1
ATOM 833 C CA . ASP A 1 105 ? 25.393 -9.276 -24.972 1.00 68.19 105 ASP A CA 1
ATOM 834 C C . ASP A 1 105 ? 26.669 -8.589 -25.492 1.00 68.19 105 ASP A C 1
ATOM 836 O O . ASP A 1 105 ? 26.613 -7.549 -26.159 1.00 68.19 105 ASP A O 1
ATOM 840 N N . LYS A 1 106 ? 27.833 -9.193 -25.214 1.00 63.22 106 LYS A N 1
ATOM 841 C CA . LYS A 1 106 ? 29.154 -8.682 -25.612 1.00 63.22 106 LYS A CA 1
ATOM 842 C C . LYS A 1 106 ? 29.263 -8.436 -27.122 1.00 63.22 106 LYS A C 1
ATOM 844 O O . LYS A 1 106 ? 29.998 -7.539 -27.525 1.00 63.22 106 LYS A O 1
ATOM 849 N N . ARG A 1 107 ? 28.512 -9.167 -27.958 1.00 64.38 107 ARG A N 1
ATOM 850 C CA . ARG A 1 107 ? 28.469 -8.981 -29.422 1.00 64.38 107 ARG A CA 1
ATOM 851 C C . ARG A 1 107 ? 27.626 -7.775 -29.865 1.00 64.38 107 ARG A C 1
ATOM 853 O O . ARG A 1 107 ? 27.797 -7.301 -30.984 1.00 64.38 107 ARG A O 1
ATOM 860 N N . ARG A 1 108 ? 26.738 -7.259 -29.004 1.00 60.81 108 ARG A N 1
ATOM 861 C CA . ARG A 1 108 ? 25.827 -6.118 -29.256 1.00 60.81 108 ARG A CA 1
ATOM 862 C C . ARG A 1 108 ? 26.119 -4.903 -28.363 1.00 60.81 108 ARG A C 1
ATOM 864 O O . ARG A 1 108 ? 25.329 -3.961 -28.319 1.00 60.81 108 ARG A O 1
ATOM 871 N N . ASN A 1 109 ? 27.275 -4.893 -27.699 1.00 62.34 109 ASN A N 1
ATOM 872 C CA . ASN A 1 109 ? 27.667 -3.963 -26.635 1.00 62.34 109 ASN A CA 1
ATOM 873 C C . ASN A 1 109 ? 28.039 -2.539 -27.125 1.00 62.34 109 ASN A C 1
ATOM 875 O O . ASN A 1 109 ? 29.053 -1.975 -26.726 1.00 62.34 109 ASN A O 1
ATOM 879 N N . ARG A 1 110 ? 27.245 -1.959 -28.038 1.00 66.12 110 ARG A N 1
ATOM 880 C CA . ARG A 1 110 ? 27.374 -0.565 -28.524 1.00 66.12 110 ARG A CA 1
ATOM 881 C C . ARG A 1 110 ? 26.296 0.367 -27.952 1.00 66.12 110 ARG A C 1
ATOM 883 O O . ARG A 1 110 ? 26.193 1.519 -28.371 1.00 66.12 110 ARG A O 1
ATOM 890 N N . LEU A 1 111 ? 25.464 -0.119 -27.031 1.00 72.00 111 LEU A N 1
ATOM 891 C CA . LEU A 1 111 ? 24.432 0.683 -26.377 1.00 72.00 111 LEU A CA 1
ATOM 892 C C . LEU A 1 111 ? 25.035 1.468 -25.209 1.00 72.00 111 LEU A C 1
ATOM 894 O O . LEU A 1 111 ? 25.640 0.895 -24.309 1.00 72.00 111 LEU A O 1
ATOM 898 N N . LEU A 1 112 ? 24.831 2.787 -25.211 1.00 80.19 112 LEU A N 1
ATOM 899 C CA . LEU A 1 112 ? 25.105 3.626 -24.044 1.00 80.19 112 LEU A CA 1
ATOM 900 C C . LEU A 1 112 ? 24.226 3.184 -22.867 1.00 80.19 112 LEU A C 1
ATOM 902 O O . LEU A 1 112 ? 23.073 2.796 -23.073 1.00 80.19 112 LEU A O 1
ATOM 906 N N . HIS A 1 113 ? 24.750 3.307 -21.646 1.00 78.50 113 HIS A N 1
ATOM 907 C CA . HIS A 1 113 ? 24.066 2.895 -20.416 1.00 78.50 113 HIS A CA 1
ATOM 908 C C . HIS A 1 113 ? 22.642 3.468 -20.309 1.00 78.50 113 HIS A C 1
ATOM 910 O O . HIS A 1 113 ? 21.695 2.718 -20.094 1.00 78.50 113 HIS A O 1
ATOM 916 N N . GLU A 1 114 ? 22.465 4.761 -20.600 1.00 80.00 114 GLU A N 1
ATOM 917 C CA . GLU A 1 114 ? 21.148 5.415 -20.590 1.00 80.00 114 GLU A CA 1
ATOM 918 C C . GLU A 1 114 ? 20.142 4.799 -21.574 1.00 80.00 114 GLU A C 1
ATOM 920 O O . GLU A 1 114 ? 18.940 4.763 -21.314 1.00 80.00 114 GLU A O 1
ATOM 925 N N . LYS A 1 115 ? 20.612 4.333 -22.738 1.00 80.88 115 LYS A N 1
ATOM 926 C CA . LYS A 1 115 ? 19.747 3.700 -23.743 1.00 80.88 115 LYS A CA 1
ATOM 927 C C . LYS A 1 115 ? 19.372 2.285 -23.319 1.00 80.88 115 LYS A C 1
ATOM 929 O O . LYS A 1 115 ? 18.231 1.883 -23.524 1.00 80.88 115 LYS A O 1
ATOM 934 N N . ALA A 1 116 ? 20.313 1.550 -22.727 1.00 80.44 116 ALA A N 1
ATOM 935 C CA . ALA A 1 116 ? 20.055 0.220 -22.193 1.00 80.44 116 ALA A CA 1
ATOM 936 C C . ALA A 1 116 ? 19.030 0.265 -21.047 1.00 80.44 116 ALA A C 1
ATOM 938 O O . ALA A 1 116 ? 18.085 -0.518 -21.061 1.00 80.44 116 ALA A O 1
ATOM 939 N N . ASP A 1 117 ? 19.160 1.220 -20.123 1.00 80.62 117 ASP A N 1
ATOM 940 C CA . ASP A 1 117 ? 18.225 1.412 -19.008 1.00 80.62 117 ASP A CA 1
ATOM 941 C C . ASP A 1 117 ? 16.794 1.706 -19.494 1.00 80.62 117 ASP A C 1
ATOM 943 O O . ASP A 1 117 ? 15.839 1.013 -19.136 1.00 80.62 117 ASP A O 1
ATOM 947 N N . LYS A 1 118 ? 16.650 2.643 -20.443 1.00 84.31 118 LYS A N 1
ATOM 948 C CA . LYS A 1 118 ? 15.355 2.947 -21.076 1.00 84.31 118 LYS A CA 1
ATOM 949 C C . LYS A 1 118 ? 14.737 1.732 -21.768 1.00 84.31 118 LYS A C 1
ATOM 951 O O . LYS A 1 118 ? 13.526 1.540 -21.681 1.00 84.31 118 LYS A O 1
ATOM 956 N N . LEU A 1 119 ? 15.541 0.917 -22.456 1.00 84.19 119 LEU A N 1
ATOM 957 C CA . LEU A 1 119 ? 15.057 -0.299 -23.114 1.00 84.19 119 LEU A CA 1
ATOM 958 C C . LEU A 1 119 ? 14.546 -1.313 -22.090 1.00 84.19 119 LEU A C 1
ATOM 960 O O . LEU A 1 119 ? 13.428 -1.799 -22.242 1.00 84.19 119 LEU A O 1
ATOM 964 N N . VAL A 1 120 ? 15.318 -1.588 -21.038 1.00 82.38 120 VAL A N 1
ATOM 965 C CA . VAL A 1 120 ? 14.907 -2.500 -19.959 1.00 82.38 120 VAL A CA 1
ATOM 966 C C . VAL A 1 120 ? 13.584 -2.040 -19.345 1.00 82.38 120 VAL A C 1
ATOM 968 O O . VAL A 1 120 ? 12.642 -2.830 -19.270 1.00 82.38 120 VAL A O 1
ATOM 971 N N . GLY A 1 121 ? 13.471 -0.754 -18.996 1.00 81.75 121 GLY A N 1
ATOM 972 C CA . GLY A 1 121 ? 12.242 -0.183 -18.443 1.00 81.75 121 GLY A CA 1
ATOM 973 C C . GLY A 1 121 ? 11.045 -0.289 -19.393 1.00 81.75 121 GLY A C 1
ATOM 974 O O . GLY A 1 121 ? 9.969 -0.730 -18.986 1.00 81.75 121 GLY A O 1
ATOM 975 N N . LEU A 1 122 ? 11.216 0.063 -20.673 1.00 86.06 122 LEU A N 1
ATOM 976 C CA . LEU A 1 122 ? 10.153 -0.033 -21.680 1.00 86.06 122 LEU A CA 1
ATOM 977 C C . LEU A 1 122 ? 9.680 -1.474 -21.871 1.00 86.06 122 LEU A C 1
ATOM 979 O O . LEU A 1 122 ? 8.481 -1.735 -21.791 1.00 86.06 122 LEU A O 1
ATOM 983 N N . PHE A 1 123 ? 10.599 -2.412 -22.098 1.00 84.06 123 PHE A N 1
ATOM 984 C CA . PHE A 1 123 ? 10.239 -3.810 -22.315 1.00 84.06 123 PHE A CA 1
ATOM 985 C C . PHE A 1 123 ? 9.587 -4.427 -21.079 1.00 84.06 123 PHE A C 1
ATOM 987 O O . PHE A 1 123 ? 8.571 -5.108 -21.214 1.00 84.06 123 PHE A O 1
ATOM 994 N N . HIS A 1 124 ? 10.131 -4.179 -19.884 1.00 82.50 124 HIS A N 1
ATOM 995 C CA . HIS A 1 124 ? 9.549 -4.685 -18.645 1.00 82.50 124 HIS A CA 1
ATOM 996 C C . HIS A 1 124 ? 8.115 -4.171 -18.457 1.00 82.50 124 HIS A C 1
ATOM 998 O O . HIS A 1 124 ? 7.191 -4.964 -18.277 1.00 82.50 124 HIS A O 1
ATOM 1004 N N . ASN A 1 125 ? 7.903 -2.859 -18.601 1.00 86.00 125 ASN A N 1
ATOM 1005 C CA . 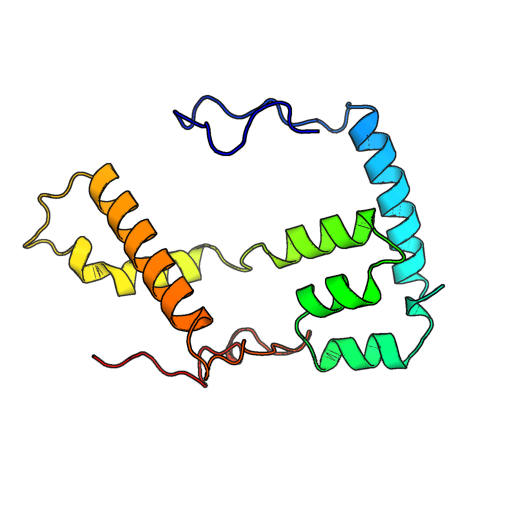ASN A 1 125 ? 6.585 -2.246 -18.442 1.00 86.00 125 ASN A CA 1
ATOM 1006 C C . ASN A 1 125 ? 5.589 -2.709 -19.511 1.00 86.00 125 ASN A C 1
ATOM 1008 O O . ASN A 1 125 ? 4.442 -3.009 -19.186 1.00 86.00 125 ASN A O 1
ATOM 1012 N N . LEU A 1 126 ? 6.005 -2.809 -20.778 1.00 88.12 126 LEU A N 1
ATOM 1013 C CA . LEU A 1 126 ? 5.143 -3.300 -21.857 1.00 88.12 126 LEU A CA 1
ATOM 1014 C C . LEU A 1 126 ? 4.723 -4.753 -21.625 1.00 88.12 126 LEU A C 1
ATOM 1016 O O . LEU A 1 126 ? 3.548 -5.078 -21.791 1.00 88.12 126 LEU A O 1
ATOM 1020 N N . ARG A 1 127 ? 5.649 -5.616 -21.190 1.00 84.31 127 ARG A N 1
ATOM 1021 C CA . ARG A 1 127 ? 5.344 -7.014 -20.850 1.00 84.31 127 ARG A CA 1
ATOM 1022 C C . ARG A 1 127 ? 4.411 -7.107 -19.648 1.00 84.31 127 ARG A C 1
ATOM 1024 O O . ARG A 1 127 ? 3.457 -7.880 -19.686 1.00 84.31 127 ARG A O 1
ATOM 1031 N N . LEU A 1 128 ? 4.640 -6.297 -18.614 1.00 82.50 128 LEU A N 1
ATOM 1032 C CA . LEU A 1 128 ? 3.770 -6.238 -17.442 1.00 82.50 128 LEU A CA 1
ATOM 1033 C C . LEU A 1 128 ? 2.349 -5.798 -17.823 1.00 82.50 128 LEU A C 1
ATOM 1035 O O . LEU A 1 128 ? 1.383 -6.461 -17.450 1.00 82.50 128 LEU A O 1
ATOM 1039 N N . LEU A 1 129 ? 2.218 -4.732 -18.617 1.00 86.44 129 LEU A N 1
ATOM 1040 C CA . LEU A 1 129 ? 0.928 -4.246 -19.110 1.00 86.44 129 LEU A CA 1
ATOM 1041 C C . LEU A 1 129 ? 0.225 -5.281 -19.991 1.00 86.44 129 LEU A C 1
ATOM 1043 O O . LEU A 1 129 ? -0.977 -5.479 -19.838 1.00 86.44 129 LEU A O 1
ATOM 1047 N N . ALA A 1 130 ? 0.952 -5.955 -20.886 1.00 86.94 130 ALA A N 1
ATOM 1048 C CA . ALA A 1 130 ? 0.398 -7.017 -21.720 1.00 86.94 130 ALA A CA 1
ATOM 1049 C C . ALA A 1 130 ? -0.119 -8.187 -20.871 1.00 86.94 130 ALA A C 1
ATOM 1051 O O . ALA A 1 130 ? -1.225 -8.671 -21.103 1.00 86.94 130 ALA A O 1
ATOM 1052 N N . ARG A 1 131 ? 0.640 -8.589 -19.842 1.00 84.44 131 ARG A N 1
ATOM 1053 C CA . ARG A 1 131 ? 0.237 -9.644 -18.907 1.00 84.44 131 ARG A CA 1
ATOM 1054 C C . ARG A 1 131 ? -1.027 -9.262 -18.142 1.00 84.44 131 ARG A C 1
ATOM 1056 O O . ARG A 1 131 ? -1.955 -10.054 -18.116 1.00 84.44 131 ARG A 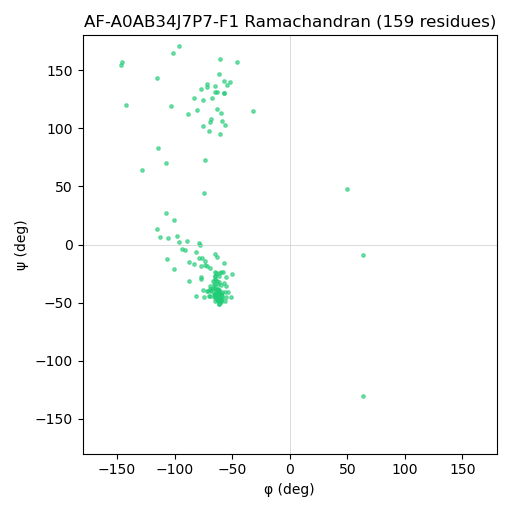O 1
ATOM 1063 N N . ILE A 1 132 ? -1.079 -8.057 -17.570 1.00 83.19 132 ILE A N 1
ATOM 1064 C CA . ILE A 1 132 ? -2.233 -7.571 -16.789 1.00 83.19 132 ILE A CA 1
ATOM 1065 C C . ILE A 1 132 ? -3.482 -7.404 -17.665 1.00 83.19 132 ILE A C 1
ATOM 1067 O O . ILE A 1 132 ? -4.593 -7.631 -17.201 1.00 83.19 132 ILE A O 1
ATOM 1071 N N . ARG A 1 133 ? -3.316 -7.010 -18.934 1.00 87.06 133 ARG A N 1
ATOM 1072 C CA . ARG A 1 133 ? -4.427 -6.853 -19.887 1.00 87.06 133 ARG A CA 1
ATOM 1073 C C . ARG A 1 133 ? -4.968 -8.176 -20.427 1.00 87.06 133 ARG A C 1
ATOM 1075 O O . ARG A 1 133 ? -6.009 -8.158 -21.079 1.00 87.06 133 ARG A O 1
ATOM 1082 N N . SER A 1 134 ? -4.282 -9.298 -20.203 1.00 86.94 134 SER A N 1
ATOM 1083 C CA . SER A 1 134 ? -4.774 -10.599 -20.649 1.00 86.94 134 SER A CA 1
ATOM 1084 C C . SER A 1 134 ? -6.092 -10.939 -19.940 1.00 86.94 134 SER A C 1
ATOM 1086 O O . SER A 1 134 ? -6.132 -10.893 -18.711 1.00 86.94 134 SER A O 1
ATOM 1088 N N . PRO A 1 135 ? -7.152 -11.359 -20.656 1.00 81.56 135 PRO A N 1
ATOM 1089 C CA . PRO A 1 135 ? -8.405 -11.803 -20.035 1.00 81.56 135 PRO A CA 1
ATOM 1090 C C . PRO A 1 135 ? -8.226 -12.998 -19.089 1.00 81.56 135 PRO A C 1
ATOM 1092 O O . PRO A 1 135 ? -9.033 -13.213 -18.192 1.00 81.56 135 PRO A O 1
ATOM 1095 N N . THR A 1 136 ? -7.164 -13.781 -19.291 1.00 83.69 136 THR A N 1
ATOM 1096 C CA . THR A 1 136 ? -6.804 -14.938 -18.459 1.00 83.69 136 THR A CA 1
ATOM 1097 C C . THR A 1 136 ? -5.895 -14.575 -17.286 1.00 83.69 136 THR A C 1
ATOM 1099 O O . THR A 1 136 ? -5.452 -15.462 -16.553 1.00 83.69 136 THR A O 1
ATOM 1102 N N . TYR A 1 137 ? -5.578 -13.290 -17.105 1.00 78.44 137 TYR A N 1
ATOM 1103 C CA . TYR A 1 137 ? -4.753 -12.843 -15.997 1.00 78.44 137 TYR A CA 1
ATOM 1104 C C . TYR A 1 137 ? -5.507 -13.008 -14.683 1.00 78.44 137 TYR A C 1
ATOM 1106 O O . TYR A 1 137 ? -6.414 -12.244 -14.357 1.00 78.44 137 TYR A O 1
ATOM 1114 N N . THR A 1 138 ? -5.078 -13.981 -13.891 1.00 72.00 138 THR A N 1
ATOM 1115 C CA . THR A 1 138 ? -5.362 -13.985 -12.463 1.00 72.00 138 THR A CA 1
ATOM 1116 C C . THR A 1 138 ? -4.100 -13.557 -11.756 1.00 72.00 138 THR A C 1
ATOM 1118 O O . THR A 1 138 ? -3.058 -14.208 -11.875 1.00 72.00 138 THR A O 1
ATOM 1121 N N . GLU A 1 139 ? -4.189 -12.450 -11.032 1.00 69.19 139 GLU A N 1
ATOM 1122 C CA . GLU A 1 139 ? -3.118 -12.071 -10.133 1.00 69.19 139 GLU A CA 1
ATOM 1123 C C . GLU A 1 139 ? -2.883 -13.226 -9.153 1.00 69.19 139 GLU A C 1
ATOM 1125 O O . GLU A 1 139 ? -3.861 -13.740 -8.600 1.00 69.19 139 GLU A O 1
ATOM 1130 N N . PRO A 1 140 ? -1.631 -13.673 -8.965 1.00 64.69 140 PRO A N 1
ATOM 1131 C CA . PRO A 1 140 ? -1.341 -14.698 -7.982 1.00 64.69 140 PRO A CA 1
ATOM 1132 C C . PRO A 1 140 ? -1.787 -14.165 -6.620 1.00 64.69 140 PRO A C 1
ATOM 1134 O O . PRO A 1 140 ? -1.191 -13.238 -6.075 1.00 64.69 140 PRO A O 1
ATOM 1137 N N . ALA A 1 141 ? -2.897 -14.699 -6.114 1.00 56.97 141 ALA A N 1
ATOM 1138 C CA . ALA A 1 141 ? -3.344 -14.425 -4.766 1.00 56.97 141 ALA A CA 1
ATOM 1139 C C . ALA A 1 141 ? -2.355 -15.120 -3.833 1.00 56.97 141 ALA A C 1
ATOM 1141 O O . ALA A 1 141 ? -2.426 -16.331 -3.664 1.00 56.97 141 ALA A O 1
ATOM 1142 N N . VAL A 1 142 ? -1.384 -14.366 -3.327 1.00 63.41 142 VAL A N 1
ATOM 1143 C CA . VAL A 1 142 ? -0.444 -14.854 -2.318 1.00 63.41 142 VAL A CA 1
ATOM 1144 C C . VAL A 1 142 ? -1.097 -14.570 -0.976 1.00 63.41 142 VAL A C 1
ATOM 1146 O O . VAL A 1 142 ? -1.328 -13.400 -0.649 1.00 63.41 142 VAL A O 1
ATOM 1149 N N . GLY A 1 143 ? -1.484 -15.620 -0.252 1.00 58.84 143 GLY A N 1
ATOM 1150 C CA . GLY A 1 143 ? -1.956 -15.477 1.119 1.00 58.84 143 GLY A CA 1
ATOM 1151 C C . GLY A 1 143 ? -0.856 -14.870 1.990 1.00 58.84 143 GLY A C 1
ATOM 1152 O O . GLY A 1 143 ? 0.324 -14.917 1.647 1.00 58.84 143 GLY A O 1
ATOM 1153 N N . TRP A 1 144 ? -1.221 -14.291 3.134 1.00 63.53 144 TRP A N 1
ATOM 1154 C CA . TRP A 1 144 ? -0.253 -13.615 4.017 1.00 63.53 144 TRP A CA 1
ATOM 1155 C C . TRP A 1 144 ? 0.885 -14.530 4.493 1.00 63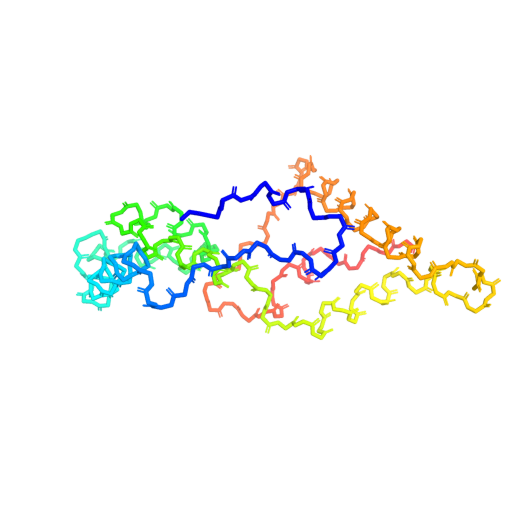.53 144 TRP A C 1
ATOM 1157 O O . TRP A 1 144 ? 1.954 -14.036 4.839 1.00 63.53 144 TRP A O 1
ATOM 1167 N N . ASN A 1 145 ? 0.645 -15.844 4.489 1.00 54.97 145 ASN A N 1
ATOM 1168 C CA . ASN A 1 145 ? 1.563 -16.881 4.952 1.00 54.97 145 ASN A CA 1
ATOM 1169 C C . ASN A 1 145 ? 2.086 -17.782 3.822 1.00 54.97 145 ASN A C 1
ATOM 1171 O O . ASN A 1 145 ? 2.748 -18.779 4.105 1.00 54.97 145 ASN A O 1
ATOM 1175 N N . ASP A 1 146 ? 1.779 -17.482 2.558 1.00 51.84 146 ASP A N 1
ATOM 1176 C CA . ASP A 1 146 ? 2.369 -18.233 1.454 1.00 51.84 146 ASP A CA 1
ATOM 1177 C C . ASP A 1 146 ? 3.823 -17.790 1.274 1.00 51.84 146 ASP A C 1
ATOM 1179 O O . ASP A 1 146 ? 4.111 -16.607 1.089 1.00 51.84 146 ASP A O 1
ATOM 1183 N N . GLU A 1 147 ? 4.747 -18.750 1.331 1.00 48.16 147 GLU A N 1
ATOM 1184 C CA . GLU A 1 147 ? 6.154 -18.518 1.011 1.00 48.16 147 GLU A CA 1
ATOM 1185 C C . GLU A 1 147 ? 6.271 -17.842 -0.363 1.00 48.16 147 GLU A C 1
ATOM 1187 O O . GLU A 1 147 ? 5.566 -18.213 -1.310 1.00 48.16 147 GLU A O 1
ATOM 1192 N N . GLU A 1 148 ? 7.187 -16.874 -0.498 1.00 46.75 148 GLU A N 1
ATOM 1193 C CA . GLU A 1 148 ? 7.455 -16.182 -1.770 1.00 46.75 148 GLU A CA 1
ATOM 1194 C C . GLU A 1 148 ? 7.675 -17.164 -2.934 1.00 46.75 148 GLU A C 1
ATOM 1196 O O . GLU A 1 148 ? 7.382 -16.841 -4.084 1.00 46.75 148 GLU A O 1
ATOM 1201 N N . GLU A 1 149 ? 8.108 -18.392 -2.650 1.00 42.59 149 GLU A N 1
ATOM 1202 C CA . GLU A 1 149 ? 8.310 -19.474 -3.615 1.00 42.59 149 GLU A CA 1
ATOM 1203 C C . GLU A 1 149 ? 7.018 -19.950 -4.319 1.00 42.59 149 GLU A C 1
ATOM 1205 O O . GLU A 1 149 ? 7.062 -20.422 -5.458 1.00 42.59 149 GLU A O 1
ATOM 1210 N N . LYS A 1 150 ? 5.842 -19.758 -3.701 1.00 41.25 150 LYS A N 1
ATOM 1211 C CA . LYS A 1 150 ? 4.522 -20.083 -4.282 1.00 41.25 150 LYS A CA 1
ATOM 1212 C C . LYS A 1 150 ? 3.859 -18.898 -4.994 1.00 41.25 150 LYS A C 1
ATOM 1214 O O . LYS A 1 150 ? 2.806 -19.062 -5.616 1.00 41.25 150 LYS A O 1
ATOM 1219 N N . SER A 1 151 ? 4.471 -17.711 -4.960 1.00 44.50 151 SER A N 1
ATOM 1220 C CA . SER A 1 151 ? 3.909 -16.473 -5.515 1.00 44.50 151 SER A CA 1
ATOM 1221 C C . SER A 1 151 ? 3.930 -16.423 -7.050 1.00 44.50 151 SER A C 1
ATOM 1223 O O . SER A 1 151 ? 4.724 -15.732 -7.667 1.00 44.50 151 SER A O 1
ATOM 1225 N N . GLY A 1 152 ? 3.071 -17.180 -7.737 1.00 43.56 152 GLY A N 1
ATOM 1226 C CA . GLY A 1 152 ? 2.901 -17.110 -9.202 1.00 43.56 152 GLY A CA 1
ATOM 1227 C C . GLY A 1 152 ? 4.119 -17.505 -10.059 1.00 43.56 152 GLY A C 1
ATOM 1228 O O . GLY A 1 152 ? 3.962 -17.674 -11.266 1.00 43.56 152 GLY A O 1
ATOM 1229 N N . ILE A 1 153 ? 5.289 -17.705 -9.444 1.00 45.09 153 ILE A N 1
ATOM 1230 C CA . ILE A 1 153 ? 6.561 -18.107 -10.057 1.00 45.09 153 ILE A CA 1
ATOM 1231 C C . ILE A 1 153 ? 6.464 -19.534 -10.617 1.00 45.09 153 ILE A C 1
ATOM 1233 O O . ILE A 1 153 ? 7.069 -19.837 -11.640 1.00 45.09 153 ILE A O 1
ATOM 1237 N N . THR A 1 154 ? 5.652 -20.395 -10.000 1.00 39.31 154 THR A N 1
ATOM 1238 C CA . THR A 1 154 ? 5.484 -21.804 -10.395 1.00 39.31 154 THR A CA 1
ATOM 1239 C C . THR A 1 154 ? 4.225 -22.091 -11.217 1.00 39.31 154 THR A C 1
ATOM 1241 O O . THR A 1 154 ? 4.201 -23.085 -11.937 1.00 39.31 154 THR A O 1
ATOM 1244 N N . LYS A 1 155 ? 3.183 -21.243 -11.175 1.00 39.44 155 LYS A N 1
ATOM 1245 C CA . LYS A 1 155 ? 1.922 -21.510 -11.907 1.00 39.44 155 LYS A CA 1
ATOM 1246 C C . LYS A 1 155 ? 1.931 -21.002 -13.351 1.00 39.44 155 LYS A C 1
ATOM 1248 O O . LYS A 1 155 ? 1.314 -21.614 -14.217 1.00 39.44 155 LYS A O 1
ATOM 1253 N N . TYR A 1 156 ? 2.648 -19.914 -13.618 1.00 42.94 156 TYR A N 1
ATOM 1254 C CA . TYR A 1 156 ? 2.886 -19.418 -14.971 1.00 42.94 156 TYR A CA 1
ATOM 1255 C C . TYR A 1 156 ? 4.372 -19.558 -15.233 1.00 42.94 156 TYR A C 1
ATOM 1257 O O . TYR A 1 156 ? 5.135 -18.628 -14.981 1.00 42.94 156 TYR A O 1
ATOM 1265 N N . GLY A 1 157 ? 4.767 -20.766 -15.639 1.00 33.53 157 GLY A N 1
ATOM 1266 C CA . GLY A 1 157 ? 6.155 -21.105 -15.912 1.00 33.53 157 GLY A CA 1
ATOM 1267 C C . GLY A 1 157 ? 6.859 -20.046 -16.753 1.00 33.53 157 GLY A C 1
ATOM 1268 O O . GLY A 1 157 ? 6.225 -19.272 -17.477 1.00 33.53 157 GLY A O 1
ATOM 1269 N N . VAL A 1 158 ? 8.189 -20.038 -16.640 1.00 34.78 158 VAL A N 1
ATOM 1270 C CA . VAL A 1 158 ? 9.103 -19.387 -17.582 1.00 34.78 158 VAL A CA 1
ATOM 1271 C C . VAL A 1 158 ? 8.472 -19.464 -18.967 1.00 34.78 158 VAL A C 1
ATOM 1273 O O . VAL A 1 158 ? 8.242 -20.567 -19.467 1.00 34.78 158 VAL A O 1
ATOM 1276 N N . ALA A 1 159 ? 8.115 -18.310 -19.538 1.00 35.03 159 ALA A N 1
ATOM 1277 C CA . ALA A 1 159 ? 7.687 -18.248 -20.923 1.00 35.03 159 ALA A CA 1
ATOM 1278 C C . ALA A 1 159 ? 8.879 -18.742 -21.741 1.00 35.03 159 ALA A C 1
ATOM 1280 O O . ALA A 1 159 ? 9.831 -18.002 -21.976 1.00 35.03 159 ALA A O 1
ATOM 1281 N N . THR A 1 160 ? 8.857 -20.031 -22.052 1.00 29.83 160 THR A N 1
ATOM 1282 C CA . THR A 1 160 ? 9.779 -20.669 -22.967 1.00 29.83 160 THR A CA 1
ATOM 1283 C C . THR A 1 160 ? 9.427 -20.117 -24.336 1.00 29.83 160 THR A C 1
ATOM 1285 O O . THR A 1 160 ? 8.381 -20.428 -24.900 1.00 29.83 160 THR A O 1
ATOM 1288 N N . TYR A 1 161 ? 10.280 -19.218 -24.810 1.00 38.16 161 TYR A N 1
ATOM 1289 C CA . TYR A 1 161 ? 10.447 -18.887 -26.214 1.00 38.16 161 TYR A CA 1
ATOM 1290 C C . TYR A 1 161 ? 11.938 -18.969 -26.508 1.00 38.16 161 TYR A C 1
ATOM 1292 O O . TYR A 1 161 ? 12.715 -18.397 -25.706 1.00 38.16 161 TYR A O 1
#

InterPro domains:
  IPR0089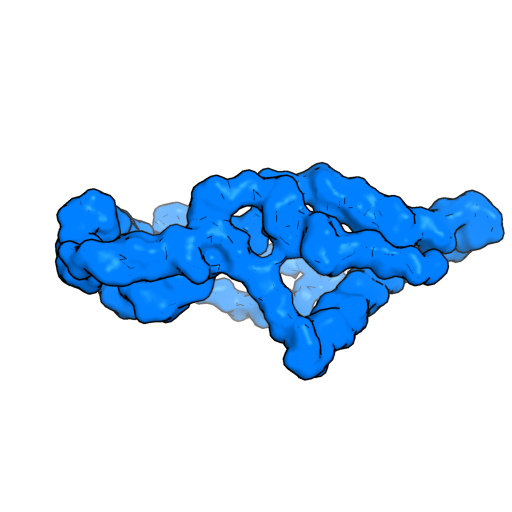06 HAT, C-terminal dimerisation domain [PF05699] (37-125)
  IPR012337 Ribonuclease H-like superfamily [SSF53098] (55-128)

Nearest PDB structures (foldseek):
  5gra-assembly1_B  TM=4.026E-01  e=9.984E+00  Zymomonas mobilis subsp. mobilis ZM4 = ATCC 31821

Sequence (161 aa):
MIKADPRKQATWEHYPGYPTSKDPAVKKFLVACSAQLTEYRSRTGTFAREWVLDAAEKMPAYKWWQQYGASVPQLQQVACMVLAQPASASSIIERINSEFAFVKDKRRNRLLHEKADKLVGLFHNLRLLARIRSPTYTEPAVGWNDEEEKSGITKYGVATY

Foldseek 3Di:
DQPDDPVPCPDPVDDGPDDDPPDPVVVVLVVLLVVLVCCCVVCHDLSVDVVLVVVLQQAAPLVSLVVRVPVRVSNSVVSNVVSPDDPDPVVVVVVLCVVCVVLCDPVNNPDDPVRSVVVSVVVVVVVVVVLVPDPPDDQQGQRPPRDPVSRCPPVPDDPDD